Protein AF-A0A935NY98-F1 (afdb_monomer_lite)

pLDDT: mean 71.48, std 19.99, range [38.03, 93.38]

Sequence (160 aa):
MPTATPRPKASRAASAAAAPALSTTTAAPSRGADDEVSADCAGDAACAKQEAPPSEQARRLAAEVALLDRARAHLASGAFTAAADALSEHARTFDDGVLTAEAEVLRIDVLVQTKQRDQARARAAAFLLRYPSSPLAHRVRAISPALTPDAVGVPPLANP

Structure (mmCIF, N/CA/C/O backbone):
data_AF-A0A935NY98-F1
#
_entry.id   AF-A0A935NY98-F1
#
loop_
_atom_site.group_PDB
_atom_site.id
_atom_site.type_symbol
_atom_site.label_atom_id
_atom_site.label_alt_id
_atom_site.label_comp_id
_atom_site.label_asym_id
_atom_site.label_entity_id
_atom_site.label_seq_id
_atom_site.pdbx_PDB_ins_code
_atom_site.Cartn_x
_atom_site.Cartn_y
_atom_site.Cartn_z
_atom_site.occupancy
_atom_site.B_iso_or_equiv
_atom_site.auth_seq_id
_atom_site.auth_comp_id
_atom_site.auth_asym_id
_atom_site.auth_atom_id
_atom_site.pdbx_PDB_model_num
ATOM 1 N N . MET A 1 1 ? -41.921 17.593 38.245 1.00 43.06 1 MET A N 1
ATOM 2 C CA . MET A 1 1 ? -42.946 18.297 37.444 1.00 43.06 1 MET A CA 1
ATOM 3 C C . MET A 1 1 ? -42.225 19.037 36.318 1.00 43.06 1 MET A C 1
ATOM 5 O O . MET A 1 1 ? -41.369 19.832 36.683 1.00 43.06 1 MET A O 1
ATOM 9 N N . PRO A 1 2 ? -42.505 18.865 35.013 1.00 58.31 2 PRO A N 1
ATOM 10 C CA . PRO A 1 2 ? -43.015 17.725 34.248 1.00 58.31 2 PRO A CA 1
ATOM 11 C C . PRO A 1 2 ? -41.941 17.080 33.331 1.00 58.31 2 PRO A C 1
ATOM 13 O O . PRO A 1 2 ? -41.030 17.728 32.827 1.00 58.31 2 PRO A O 1
ATOM 16 N N . THR A 1 3 ? -42.090 15.777 33.112 1.00 49.69 3 THR A N 1
ATOM 17 C CA . THR A 1 3 ? -41.481 14.957 32.057 1.00 49.69 3 THR A CA 1
ATOM 18 C C . THR A 1 3 ? -42.213 15.181 30.730 1.00 49.69 3 THR A C 1
ATOM 20 O O . THR A 1 3 ? -43.440 15.231 30.720 1.00 49.69 3 THR A O 1
ATOM 23 N N . ALA A 1 4 ? -41.500 15.248 29.601 1.00 54.97 4 ALA A N 1
ATOM 24 C CA . ALA A 1 4 ? -42.114 15.111 28.277 1.00 54.97 4 ALA A CA 1
ATOM 25 C C . ALA A 1 4 ? -41.098 14.614 27.234 1.00 54.97 4 ALA A C 1
ATOM 27 O O . ALA A 1 4 ? -40.343 15.380 26.644 1.00 54.97 4 ALA A O 1
ATOM 28 N N . THR A 1 5 ? -41.103 13.302 27.011 1.00 57.78 5 THR A N 1
ATOM 29 C CA . THR A 1 5 ? -40.489 12.633 25.859 1.00 57.78 5 THR A CA 1
ATOM 30 C C . THR A 1 5 ? -41.521 12.555 24.732 1.00 57.78 5 THR A C 1
ATOM 32 O O . THR A 1 5 ? -42.593 11.989 24.960 1.00 57.78 5 THR A O 1
ATOM 35 N N . PRO A 1 6 ? -41.233 13.027 23.507 1.00 68.56 6 PRO A N 1
ATOM 36 C CA . PRO A 1 6 ? -42.037 12.667 22.352 1.00 68.56 6 PRO A CA 1
ATOM 37 C C . PRO A 1 6 ? -41.581 11.320 21.777 1.00 68.56 6 PRO A C 1
ATOM 39 O O . PRO A 1 6 ? -40.428 11.115 21.404 1.00 68.56 6 PRO A O 1
ATOM 42 N N . ARG A 1 7 ? -42.538 10.396 21.705 1.00 51.47 7 ARG A N 1
ATOM 43 C CA . ARG A 1 7 ? -42.457 9.088 21.052 1.00 51.47 7 ARG A CA 1
ATOM 44 C C . ARG A 1 7 ? -43.169 9.174 19.700 1.00 51.47 7 ARG A C 1
ATOM 46 O O . ARG A 1 7 ? -44.385 9.364 19.707 1.00 51.47 7 ARG A O 1
ATOM 53 N N . PRO A 1 8 ? -42.501 8.941 18.563 1.00 62.31 8 PRO A N 1
ATOM 54 C CA . PRO A 1 8 ? -43.191 8.545 17.347 1.00 62.31 8 PRO A CA 1
ATOM 55 C C . PRO A 1 8 ? -43.286 7.017 17.236 1.00 62.31 8 PRO A C 1
ATOM 57 O O . PRO A 1 8 ? -42.368 6.262 17.555 1.00 62.31 8 PRO A O 1
ATOM 60 N N . LYS A 1 9 ? -44.485 6.581 16.845 1.00 46.09 9 LYS A N 1
ATOM 61 C CA . LYS A 1 9 ? -44.952 5.201 16.726 1.00 46.09 9 LYS A CA 1
ATOM 62 C C . LYS A 1 9 ? -44.420 4.527 15.456 1.00 46.09 9 LYS A C 1
ATOM 64 O O . LYS A 1 9 ? -44.497 5.095 14.379 1.00 46.09 9 LYS A O 1
ATOM 69 N N . ALA A 1 10 ? -43.990 3.281 15.647 1.00 44.34 10 ALA A N 1
ATOM 70 C CA . ALA A 1 10 ? -44.1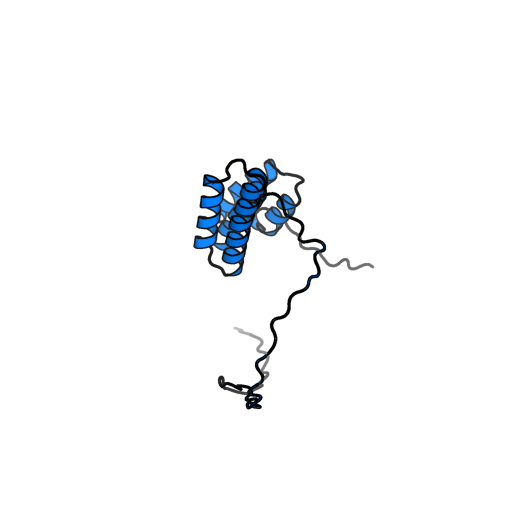68 2.100 14.800 1.00 44.34 10 ALA A CA 1
ATOM 71 C C . ALA A 1 10 ? -44.369 2.292 13.284 1.00 44.34 10 ALA A C 1
ATOM 73 O O . ALA A 1 10 ? -45.461 2.637 12.842 1.00 44.34 10 ALA A O 1
ATOM 74 N N . SER A 1 11 ? -43.397 1.800 12.514 1.00 49.56 11 SER A N 1
ATOM 75 C CA . SER A 1 11 ? -43.687 1.047 11.292 1.00 49.56 11 SER A CA 1
ATOM 76 C C . SER A 1 11 ? -43.274 -0.401 11.511 1.00 49.56 11 SER A C 1
ATOM 78 O O . SER A 1 11 ? -42.100 -0.726 11.665 1.00 49.56 11 SER A O 1
ATOM 80 N N . ARG A 1 12 ? -44.287 -1.262 11.589 1.00 45.34 12 ARG A N 1
ATOM 81 C CA . ARG A 1 12 ? -44.173 -2.716 11.585 1.00 45.34 12 ARG A CA 1
ATOM 82 C C . ARG A 1 12 ? -44.201 -3.158 10.126 1.00 45.34 12 ARG A C 1
ATOM 84 O O . ARG A 1 12 ? -45.224 -2.988 9.476 1.00 45.34 12 ARG A O 1
ATOM 91 N N . ALA A 1 13 ? -43.125 -3.768 9.652 1.00 44.69 13 ALA A N 1
ATOM 92 C CA . ALA A 1 13 ? -43.164 -4.661 8.503 1.00 44.69 13 ALA A CA 1
ATOM 93 C C . ALA A 1 13 ? -42.404 -5.929 8.896 1.00 44.69 13 ALA A C 1
ATOM 95 O O . ALA A 1 13 ? -41.193 -5.921 9.097 1.00 44.69 13 ALA A O 1
ATOM 96 N N . ALA A 1 14 ? -43.170 -6.994 9.112 1.00 38.03 14 ALA A N 1
ATOM 97 C CA . ALA A 1 14 ? -42.669 -8.354 9.160 1.00 38.03 14 ALA A CA 1
ATOM 98 C C . ALA A 1 14 ? -42.189 -8.752 7.756 1.00 38.03 14 ALA A C 1
ATOM 100 O O . ALA A 1 14 ? -42.818 -8.326 6.792 1.00 38.03 14 ALA A O 1
ATOM 101 N N . SER A 1 15 ? -41.157 -9.591 7.641 1.00 42.91 15 SER A N 1
ATOM 102 C CA . SER A 1 15 ? -41.270 -10.901 6.973 1.00 42.91 15 SER A CA 1
ATOM 103 C C . SER A 1 15 ? -39.912 -11.618 6.878 1.00 42.91 15 SER A C 1
ATOM 105 O O . SER A 1 15 ? -38.942 -11.010 6.445 1.00 42.91 15 SER A O 1
ATOM 107 N N . ALA A 1 16 ? -39.928 -12.912 7.237 1.00 44.88 16 ALA A N 1
ATOM 108 C CA . ALA A 1 16 ? -39.062 -14.030 6.809 1.00 44.88 16 ALA A CA 1
ATOM 109 C C . ALA A 1 16 ? -37.536 -13.929 7.067 1.00 44.88 16 ALA A C 1
ATOM 111 O O . ALA A 1 16 ? -36.862 -13.054 6.549 1.00 44.88 16 ALA A O 1
ATOM 112 N N . ALA A 1 17 ? -36.888 -14.734 7.921 1.00 40.44 17 ALA A N 1
ATOM 113 C CA . ALA A 1 17 ? -36.796 -16.202 8.002 1.00 40.44 17 ALA A CA 1
ATOM 114 C C . ALA A 1 17 ? -36.199 -16.882 6.748 1.00 40.44 17 ALA A C 1
ATOM 116 O O . ALA A 1 17 ? -36.751 -16.767 5.662 1.00 40.44 17 ALA A O 1
ATOM 117 N N . ALA A 1 18 ? -35.148 -17.679 6.999 1.00 42.72 18 ALA A N 1
ATOM 118 C CA . ALA A 1 18 ? -34.523 -18.716 6.165 1.00 42.72 18 ALA A CA 1
ATOM 119 C C . ALA A 1 18 ? -33.343 -18.326 5.239 1.00 42.72 18 ALA A C 1
ATOM 121 O O . ALA A 1 18 ? -33.504 -17.877 4.111 1.00 42.72 18 ALA A O 1
ATOM 122 N N . ALA A 1 19 ? -32.133 -18.658 5.698 1.00 46.41 19 ALA A N 1
ATOM 123 C CA . ALA A 1 19 ? -31.146 -19.395 4.895 1.00 46.41 19 ALA A CA 1
ATOM 124 C C . ALA A 1 19 ? -31.250 -20.891 5.289 1.00 46.41 19 ALA A C 1
ATOM 126 O O . ALA A 1 19 ? -31.794 -21.141 6.372 1.00 46.41 19 ALA A O 1
ATOM 127 N N . PRO A 1 20 ? -30.696 -21.890 4.563 1.00 51.22 20 PRO A N 1
ATOM 128 C CA . PRO A 1 20 ? -30.051 -21.920 3.235 1.00 51.22 20 PRO A CA 1
ATOM 129 C C . PRO A 1 20 ? -30.634 -23.023 2.295 1.00 51.22 20 PRO A C 1
ATOM 131 O O . PRO A 1 20 ? -31.348 -23.899 2.766 1.00 51.22 20 PRO A O 1
ATOM 134 N N . ALA A 1 21 ? -30.292 -23.035 0.993 1.00 38.59 21 ALA A N 1
ATOM 135 C CA . ALA A 1 21 ? -30.051 -24.260 0.190 1.00 38.59 21 ALA A CA 1
ATOM 136 C C . ALA A 1 21 ? -29.759 -23.952 -1.298 1.00 38.59 21 ALA A C 1
ATOM 138 O O . ALA A 1 21 ? -30.613 -23.481 -2.040 1.00 38.59 21 ALA A O 1
ATOM 139 N N . LEU A 1 22 ? -28.524 -24.253 -1.705 1.00 45.41 22 LEU A N 1
ATOM 140 C CA . LEU A 1 22 ? -28.142 -25.045 -2.883 1.00 45.41 22 LEU A CA 1
ATOM 141 C C . LEU A 1 22 ? -29.165 -25.139 -4.037 1.00 45.41 22 LEU A C 1
ATOM 143 O O . LEU A 1 22 ? -30.142 -25.877 -3.964 1.00 45.41 22 LEU A O 1
ATOM 147 N N . SER A 1 23 ? -28.850 -24.502 -5.165 1.00 50.84 23 SER A N 1
ATOM 148 C CA . SER A 1 23 ? -29.335 -24.920 -6.486 1.00 50.84 23 SER A CA 1
ATOM 149 C C . SER A 1 23 ? -28.130 -25.167 -7.383 1.00 50.84 23 SER A C 1
ATOM 151 O O . SER A 1 23 ? -27.585 -24.269 -8.019 1.00 50.84 23 SER A O 1
ATOM 153 N N . THR A 1 24 ? -27.678 -26.415 -7.358 1.00 48.00 24 THR A N 1
ATOM 154 C CA . THR A 1 24 ? -26.802 -27.023 -8.350 1.00 48.00 24 THR A CA 1
ATOM 155 C C . THR A 1 24 ? -27.562 -27.108 -9.670 1.00 48.00 24 THR A C 1
ATOM 157 O O . THR A 1 24 ? -28.575 -27.798 -9.775 1.00 48.00 24 THR A O 1
ATOM 160 N N . THR A 1 25 ? -27.081 -26.400 -10.692 1.00 49.38 25 THR A N 1
ATOM 161 C CA . THR A 1 25 ? -27.522 -26.651 -12.063 1.00 49.38 25 THR A CA 1
ATOM 162 C C . THR A 1 25 ? -26.983 -28.014 -12.490 1.00 49.38 25 THR A C 1
ATOM 164 O O . THR A 1 25 ? -25.777 -28.249 -12.559 1.00 49.38 25 THR A O 1
ATOM 167 N N . THR A 1 26 ? -27.912 -28.944 -12.667 1.00 50.34 26 THR A N 1
ATOM 168 C CA . THR A 1 26 ? -27.699 -30.249 -13.274 1.00 50.34 26 THR A CA 1
ATOM 169 C C . THR A 1 26 ? -27.914 -30.087 -14.775 1.00 50.34 26 THR A C 1
ATOM 171 O O . THR A 1 26 ? -29.020 -29.801 -15.228 1.00 50.34 26 THR A O 1
ATOM 174 N N . ALA A 1 27 ? -26.844 -30.226 -15.553 1.00 50.56 27 ALA A N 1
ATOM 175 C CA . ALA A 1 27 ? -26.929 -30.453 -16.987 1.00 50.56 27 ALA A CA 1
ATOM 176 C C . ALA A 1 27 ? -26.227 -31.782 -17.264 1.00 50.56 27 ALA A C 1
ATOM 178 O O . ALA A 1 27 ? -25.020 -31.932 -17.082 1.00 50.56 27 ALA A O 1
ATOM 179 N N . ALA A 1 28 ? -27.057 -32.765 -17.593 1.00 55.56 28 ALA A N 1
ATOM 180 C CA . ALA A 1 28 ? -26.712 -34.153 -17.831 1.00 55.56 28 ALA A CA 1
ATOM 181 C C . ALA A 1 28 ? -25.820 -34.337 -19.085 1.00 55.56 28 ALA A C 1
ATOM 183 O O . ALA A 1 28 ? -25.780 -33.464 -19.956 1.00 55.56 28 ALA A O 1
ATOM 184 N N . PRO A 1 29 ? -25.115 -35.480 -19.190 1.00 51.28 29 PRO A N 1
ATOM 185 C CA . PRO A 1 29 ? -24.032 -35.703 -20.136 1.00 51.28 29 PRO A CA 1
ATOM 186 C C . PRO A 1 29 ? -24.557 -36.201 -21.485 1.00 51.28 29 PRO A C 1
ATOM 188 O O . PRO A 1 29 ? -25.387 -37.108 -21.541 1.00 51.28 29 PRO A O 1
ATOM 191 N N . SER A 1 30 ? -24.014 -35.670 -22.580 1.00 52.12 30 SER A N 1
ATOM 192 C CA . SER A 1 30 ? -24.104 -36.317 -23.890 1.00 52.12 30 SER A CA 1
ATOM 193 C C . SER A 1 30 ? -22.746 -36.893 -24.254 1.00 52.12 30 SER A C 1
ATOM 195 O O . SER A 1 30 ? -21.756 -36.195 -24.447 1.00 52.12 30 SER A O 1
ATOM 197 N N . ARG A 1 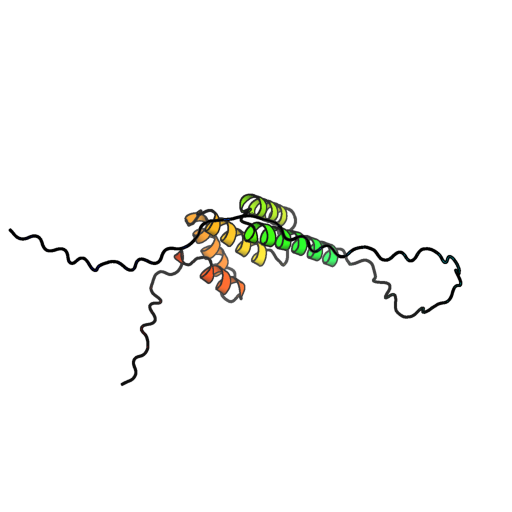31 ? -22.758 -38.219 -24.261 1.00 49.78 31 ARG A N 1
ATOM 198 C CA . ARG A 1 31 ? -21.760 -39.156 -24.749 1.00 49.78 31 ARG A CA 1
ATOM 199 C C . ARG A 1 31 ? -21.413 -38.845 -26.210 1.00 49.78 31 ARG A C 1
ATOM 201 O O . ARG A 1 31 ? -22.296 -38.856 -27.059 1.00 49.78 31 ARG A O 1
ATOM 208 N N . GLY A 1 32 ? -20.131 -38.640 -26.475 1.00 41.62 32 GLY A N 1
ATOM 209 C CA . GLY A 1 32 ? -19.512 -38.729 -27.793 1.00 41.62 32 GLY A CA 1
ATOM 210 C C . GLY A 1 32 ? -18.148 -39.361 -27.586 1.00 41.62 32 GLY A C 1
ATOM 211 O O . GLY A 1 32 ? -17.181 -38.662 -27.308 1.00 41.62 32 GLY A O 1
ATOM 212 N N . ALA A 1 33 ? -18.135 -40.687 -27.555 1.00 45.94 33 ALA A N 1
ATOM 213 C CA . ALA A 1 33 ? -16.918 -41.468 -27.566 1.00 45.94 33 ALA A CA 1
ATOM 214 C C . ALA A 1 33 ? -16.487 -41.656 -29.030 1.00 45.94 33 ALA A C 1
ATOM 216 O O . ALA A 1 33 ? -17.343 -41.740 -29.911 1.00 45.94 33 ALA A O 1
ATOM 217 N N . ASP A 1 34 ? -15.167 -41.726 -29.198 1.00 45.91 34 ASP A N 1
ATOM 218 C CA . ASP A 1 34 ? -14.439 -42.361 -30.298 1.00 45.91 34 ASP A CA 1
ATOM 219 C C . ASP A 1 34 ? -14.399 -41.610 -31.645 1.00 45.91 34 ASP A C 1
ATOM 221 O O . ASP A 1 34 ? -15.335 -41.661 -32.434 1.00 45.91 34 ASP A O 1
ATOM 225 N N . ASP A 1 35 ? -13.262 -40.956 -31.922 1.00 43.34 35 ASP A N 1
ATOM 226 C CA . ASP A 1 35 ? -12.422 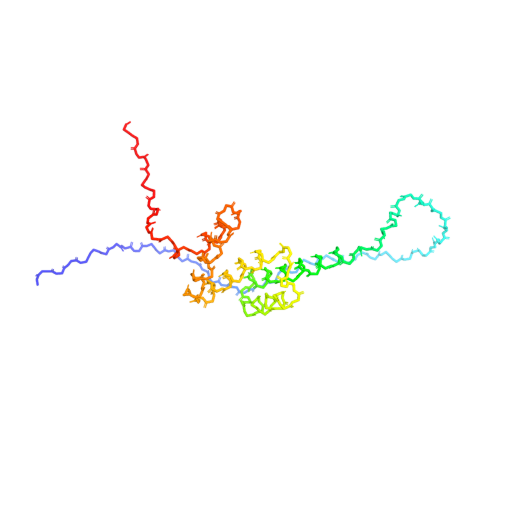-41.345 -33.068 1.00 43.34 35 ASP A CA 1
ATOM 227 C C . ASP A 1 35 ? -10.978 -40.843 -32.859 1.00 43.34 35 ASP A C 1
ATOM 229 O O . ASP A 1 35 ? -10.680 -39.646 -32.896 1.00 43.34 35 ASP A O 1
ATOM 233 N N . GLU A 1 36 ? -10.077 -41.784 -32.579 1.00 49.72 36 GLU A N 1
ATOM 234 C CA . GLU A 1 36 ? -8.663 -41.632 -32.902 1.00 49.72 36 GLU A CA 1
ATOM 235 C C . GLU A 1 36 ? -8.520 -41.635 -34.426 1.00 49.72 36 GLU A C 1
ATOM 237 O O . GLU A 1 36 ? -8.831 -42.642 -35.050 1.00 49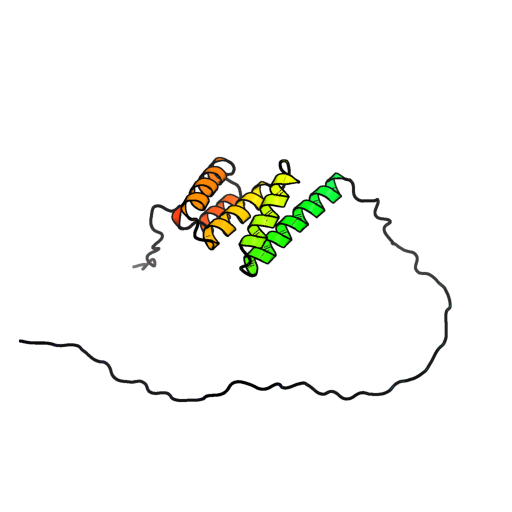.72 36 GLU A O 1
ATOM 242 N N . VAL A 1 37 ? -7.951 -40.577 -35.004 1.00 48.09 37 VAL A N 1
ATOM 243 C CA . VAL A 1 37 ? -6.679 -40.652 -35.740 1.00 48.09 37 VAL A CA 1
ATOM 244 C C . VAL A 1 37 ? -6.325 -39.273 -36.299 1.00 48.09 37 VAL A C 1
ATOM 246 O O . VAL A 1 37 ? -7.154 -38.563 -36.860 1.00 48.09 37 VAL A O 1
ATOM 249 N N . SER A 1 38 ? -5.056 -38.907 -36.150 1.00 43.88 38 SER A N 1
ATOM 250 C CA . SER A 1 38 ? -4.174 -38.463 -37.237 1.00 43.88 38 SER A CA 1
ATOM 251 C C . SER A 1 38 ? -3.215 -37.397 -36.727 1.00 43.88 38 SER A C 1
ATOM 253 O O . SER A 1 38 ? -3.473 -36.195 -36.757 1.00 43.88 38 SER A O 1
ATOM 255 N N . ALA A 1 39 ? -2.057 -37.874 -36.276 1.00 51.41 39 ALA A N 1
ATOM 256 C CA . ALA A 1 39 ? -0.837 -37.108 -36.406 1.00 51.41 39 ALA A CA 1
ATOM 257 C C . ALA A 1 39 ? -0.566 -36.913 -37.904 1.00 51.41 39 ALA A C 1
ATOM 259 O O . ALA A 1 39 ? -0.402 -37.895 -38.623 1.00 51.41 39 ALA A O 1
ATOM 260 N N . ASP A 1 40 ? -0.502 -35.665 -38.357 1.00 43.69 40 ASP A N 1
ATOM 261 C CA . ASP A 1 40 ? 0.439 -35.293 -39.407 1.00 43.69 40 ASP A CA 1
ATOM 262 C C . ASP A 1 40 ? 0.916 -33.851 -39.218 1.00 43.69 40 ASP A C 1
ATOM 264 O O . ASP A 1 40 ? 0.171 -32.945 -38.837 1.00 43.69 40 ASP A O 1
ATOM 268 N N . CYS A 1 41 ? 2.219 -33.697 -39.406 1.00 46.47 41 CYS A N 1
ATOM 269 C CA . CYS A 1 41 ? 2.990 -32.484 -39.234 1.00 46.47 41 CYS A CA 1
ATOM 270 C C . CYS A 1 41 ? 2.773 -31.496 -40.382 1.00 46.47 41 CYS A C 1
ATOM 272 O O . CYS A 1 41 ? 2.961 -31.855 -41.534 1.00 46.47 41 CYS A O 1
ATOM 274 N N . ALA A 1 42 ? 2.563 -30.225 -40.038 1.00 46.72 42 ALA A N 1
ATOM 275 C CA . ALA A 1 42 ? 3.151 -29.019 -40.649 1.00 46.72 42 ALA A CA 1
ATOM 276 C C . ALA A 1 42 ? 2.254 -27.848 -40.220 1.00 46.72 42 ALA A C 1
ATOM 278 O O . ALA A 1 42 ? 1.068 -27.826 -40.507 1.00 46.72 42 ALA A O 1
ATOM 279 N N . GLY A 1 43 ? 2.709 -26.889 -39.426 1.00 43.16 43 GLY A N 1
ATOM 280 C CA . GLY A 1 43 ? 3.871 -26.073 -39.717 1.00 43.16 43 GLY A CA 1
ATOM 281 C C . GLY A 1 43 ? 3.362 -24.670 -40.024 1.00 43.16 43 GLY A C 1
ATOM 282 O O . GLY A 1 43 ? 3.268 -24.300 -41.183 1.00 43.16 43 GLY A O 1
ATOM 283 N N . ASP A 1 44 ? 3.051 -23.903 -38.979 1.00 42.47 44 ASP A N 1
ATOM 284 C CA . ASP A 1 44 ? 3.084 -22.444 -39.064 1.00 42.47 44 ASP A CA 1
ATOM 285 C C . ASP A 1 44 ? 4.160 -21.955 -38.096 1.00 42.47 44 ASP A C 1
ATOM 287 O O . ASP A 1 44 ? 3.968 -21.744 -36.898 1.00 42.47 44 ASP A O 1
ATOM 291 N N . ALA A 1 45 ? 5.372 -21.925 -38.635 1.00 50.28 45 ALA A N 1
ATOM 292 C CA . ALA A 1 45 ? 6.470 -21.184 -38.071 1.00 50.28 45 ALA A CA 1
ATOM 293 C C . ALA A 1 45 ? 6.302 -19.724 -38.496 1.00 50.28 45 ALA A C 1
ATOM 295 O O . ALA A 1 45 ? 6.750 -19.352 -39.576 1.00 50.28 45 ALA A O 1
ATOM 296 N N . ALA A 1 46 ? 5.728 -18.884 -37.638 1.00 46.50 46 ALA A N 1
ATOM 297 C CA . ALA A 1 46 ? 5.991 -17.451 -37.690 1.00 46.50 46 ALA A CA 1
ATOM 298 C C . ALA A 1 46 ? 5.690 -16.769 -36.349 1.00 46.50 46 ALA A C 1
ATOM 300 O O . ALA A 1 46 ? 4.550 -16.525 -35.975 1.00 46.50 46 ALA A O 1
ATOM 301 N N . CYS A 1 47 ? 6.774 -16.373 -35.679 1.00 40.47 47 CYS A N 1
ATOM 302 C CA . CYS A 1 47 ? 6.823 -15.500 -34.505 1.00 40.47 47 CYS A CA 1
ATOM 303 C C . CYS A 1 47 ? 6.598 -16.153 -33.129 1.00 40.47 47 CYS A C 1
ATOM 305 O O . CYS A 1 47 ? 6.009 -15.558 -32.229 1.00 40.47 47 CYS A O 1
ATOM 307 N N . ALA A 1 48 ? 7.220 -17.311 -32.887 1.00 50.31 48 ALA A N 1
ATOM 308 C CA . ALA A 1 48 ? 7.793 -17.539 -31.561 1.00 50.31 48 ALA A CA 1
ATOM 309 C C . ALA A 1 48 ? 8.959 -16.555 -31.404 1.00 50.31 48 ALA A C 1
ATOM 311 O O . ALA A 1 48 ? 10.092 -16.814 -31.810 1.00 50.31 48 ALA A O 1
ATOM 312 N N . LYS A 1 49 ? 8.647 -15.361 -30.903 1.00 54.28 49 LYS A N 1
ATOM 313 C CA . LYS A 1 49 ? 9.635 -14.376 -30.487 1.00 54.28 49 LYS A CA 1
ATOM 314 C C . LYS A 1 49 ? 10.472 -15.053 -29.411 1.00 54.28 49 LYS A C 1
ATOM 316 O O . LYS A 1 49 ? 10.010 -15.242 -28.292 1.00 54.28 49 LYS A O 1
ATOM 321 N N . GLN A 1 50 ? 11.657 -15.511 -29.799 1.00 49.41 50 GLN A N 1
ATOM 322 C CA . GLN A 1 50 ? 12.642 -16.076 -28.896 1.00 49.41 50 GLN A CA 1
ATOM 323 C C . GLN A 1 50 ? 13.065 -14.946 -27.963 1.00 49.41 50 GLN A C 1
ATOM 325 O O . GLN A 1 50 ? 13.941 -14.140 -28.275 1.00 49.41 50 GLN A O 1
ATOM 330 N N . GLU A 1 51 ? 12.318 -14.810 -26.874 1.00 59.41 51 GLU A N 1
ATOM 331 C CA . GLU A 1 51 ? 12.525 -13.792 -25.869 1.00 59.41 51 GLU A CA 1
ATOM 332 C C . GLU A 1 51 ? 13.863 -14.117 -25.214 1.00 59.41 51 GLU A C 1
ATOM 334 O O . GLU A 1 51 ? 14.038 -15.164 -24.585 1.00 59.41 51 GLU A O 1
ATOM 339 N N . ALA A 1 52 ? 14.860 -13.270 -25.474 1.00 63.50 52 ALA A N 1
ATOM 340 C CA . ALA A 1 52 ? 16.145 -13.369 -24.809 1.00 63.50 52 ALA A CA 1
ATOM 341 C C . ALA A 1 52 ? 15.901 -13.462 -23.292 1.00 63.50 52 ALA A C 1
ATOM 343 O O . ALA A 1 52 ? 14.983 -12.800 -22.793 1.00 63.50 52 ALA A O 1
ATOM 344 N N . PRO A 1 53 ? 16.681 -14.274 -22.552 1.00 71.25 53 PRO A N 1
ATOM 345 C CA . PRO A 1 53 ? 16.480 -14.413 -21.120 1.00 71.25 53 PRO A CA 1
ATOM 346 C C . PRO A 1 53 ? 16.461 -13.017 -20.486 1.00 71.25 53 PRO A C 1
ATOM 348 O O . PRO A 1 53 ? 17.351 -12.212 -20.783 1.00 71.25 53 PRO A O 1
ATOM 351 N N . PRO A 1 54 ? 15.454 -12.706 -19.648 1.00 74.25 54 PRO A N 1
ATOM 352 C CA . PRO A 1 54 ? 15.326 -11.378 -19.075 1.00 74.25 54 PRO A CA 1
ATOM 353 C C . PRO A 1 54 ? 16.607 -11.045 -18.324 1.00 74.25 54 PRO A C 1
ATOM 355 O O . PRO A 1 54 ? 17.121 -11.883 -17.577 1.00 74.25 54 PRO A O 1
ATOM 358 N N . SER A 1 55 ? 17.116 -9.831 -18.538 1.00 85.19 55 SER A N 1
ATOM 359 C CA . SER A 1 55 ? 18.290 -9.326 -17.833 1.00 85.19 55 SER A CA 1
ATOM 360 C C . SER A 1 55 ? 18.088 -9.445 -16.322 1.00 85.19 55 SER A C 1
ATOM 362 O O . SER A 1 55 ? 16.962 -9.366 -15.828 1.00 85.19 55 SER A O 1
ATOM 364 N N . GLU A 1 56 ? 19.176 -9.575 -15.566 1.00 85.69 56 GLU A N 1
ATOM 365 C CA . GLU A 1 56 ? 19.114 -9.676 -14.102 1.00 85.69 56 GLU A CA 1
ATOM 366 C C . GLU A 1 56 ? 18.334 -8.509 -13.467 1.00 85.69 56 GLU A C 1
ATOM 368 O O . GLU A 1 56 ? 17.550 -8.726 -12.545 1.00 85.69 56 GLU A O 1
ATOM 373 N N . GLN A 1 57 ? 18.428 -7.287 -14.017 1.00 85.31 57 GLN A N 1
ATOM 374 C CA . GLN A 1 57 ? 17.589 -6.168 -13.564 1.00 85.31 57 GLN A CA 1
ATOM 375 C C . GLN A 1 57 ? 16.089 -6.401 -13.798 1.00 85.31 57 GLN A C 1
ATOM 377 O O . GLN A 1 57 ? 15.284 -6.080 -12.927 1.00 85.31 57 GLN A O 1
ATOM 382 N N . ALA A 1 58 ? 15.701 -6.975 -14.939 1.00 86.88 58 ALA A N 1
ATOM 383 C CA . ALA A 1 58 ? 14.300 -7.266 -15.239 1.00 86.88 58 ALA A CA 1
ATOM 384 C C . ALA A 1 58 ? 13.745 -8.355 -14.308 1.00 86.88 58 ALA A C 1
ATOM 386 O O . ALA A 1 58 ? 12.628 -8.227 -13.808 1.00 86.88 58 ALA A O 1
ATOM 387 N N . ARG A 1 59 ? 14.549 -9.382 -14.000 1.00 89.25 59 ARG A N 1
ATOM 388 C CA . ARG A 1 59 ? 14.198 -10.416 -13.011 1.00 89.25 59 ARG A CA 1
ATOM 389 C C . ARG A 1 59 ? 14.039 -9.822 -11.613 1.00 89.25 59 ARG A C 1
ATOM 391 O O . ARG A 1 59 ? 13.067 -10.132 -10.929 1.00 89.25 59 ARG A O 1
ATOM 398 N N . ARG A 1 60 ? 14.954 -8.932 -11.213 1.00 89.38 60 ARG A N 1
ATOM 399 C CA . ARG A 1 60 ? 14.909 -8.237 -9.920 1.00 89.38 60 ARG A CA 1
ATOM 400 C C . ARG A 1 60 ? 13.655 -7.371 -9.792 1.00 89.38 60 ARG A C 1
ATOM 402 O O . ARG A 1 60 ? 12.963 -7.469 -8.785 1.00 89.38 60 ARG A O 1
ATOM 409 N N . LEU A 1 61 ? 13.322 -6.596 -10.825 1.00 90.12 61 LEU A N 1
ATOM 410 C CA . LEU A 1 61 ? 12.108 -5.776 -10.852 1.00 90.12 61 LEU A CA 1
ATOM 411 C C . LEU A 1 61 ? 10.836 -6.634 -10.804 1.00 90.12 61 LEU A C 1
ATOM 413 O O . LEU A 1 61 ? 9.917 -6.320 -10.055 1.00 90.12 61 LEU A O 1
ATOM 417 N N . ALA A 1 62 ? 10.787 -7.733 -11.562 1.00 90.44 62 ALA A N 1
ATOM 418 C CA . ALA A 1 62 ? 9.650 -8.652 -11.539 1.00 90.44 62 ALA A CA 1
ATOM 419 C C . ALA A 1 62 ? 9.445 -9.276 -10.147 1.00 90.44 62 ALA A C 1
ATOM 421 O O . ALA A 1 62 ? 8.315 -9.355 -9.667 1.00 90.44 62 ALA A O 1
ATOM 422 N N . ALA A 1 63 ? 10.533 -9.664 -9.474 1.00 90.62 63 ALA A N 1
ATOM 423 C CA . ALA A 1 63 ? 10.485 -10.167 -8.103 1.00 90.62 63 ALA A CA 1
ATOM 424 C C . ALA A 1 63 ? 10.025 -9.090 -7.102 1.00 90.62 63 ALA A C 1
ATOM 426 O O . ALA A 1 63 ? 9.220 -9.379 -6.215 1.00 90.62 63 ALA A O 1
ATOM 427 N N . GLU A 1 64 ? 10.479 -7.844 -7.271 1.00 93.19 64 GLU A N 1
ATOM 428 C CA . GLU A 1 64 ? 10.051 -6.707 -6.450 1.00 93.19 64 GLU A CA 1
ATOM 429 C C . GLU A 1 64 ? 8.540 -6.454 -6.596 1.00 93.19 64 GLU A C 1
ATOM 431 O O . GLU A 1 64 ? 7.820 -6.369 -5.600 1.00 93.19 64 GLU A O 1
ATOM 436 N N . VAL A 1 65 ? 8.035 -6.421 -7.836 1.00 92.88 65 VAL A N 1
ATOM 437 C CA . VAL A 1 65 ? 6.601 -6.278 -8.131 1.00 92.88 65 VAL A CA 1
ATOM 438 C C . VAL A 1 65 ? 5.794 -7.418 -7.513 1.00 92.88 65 VAL A C 1
ATOM 440 O O . VAL A 1 65 ? 4.770 -7.153 -6.887 1.00 92.88 65 VAL A O 1
ATOM 443 N N . ALA A 1 66 ? 6.251 -8.667 -7.637 1.00 92.38 66 ALA A N 1
ATOM 444 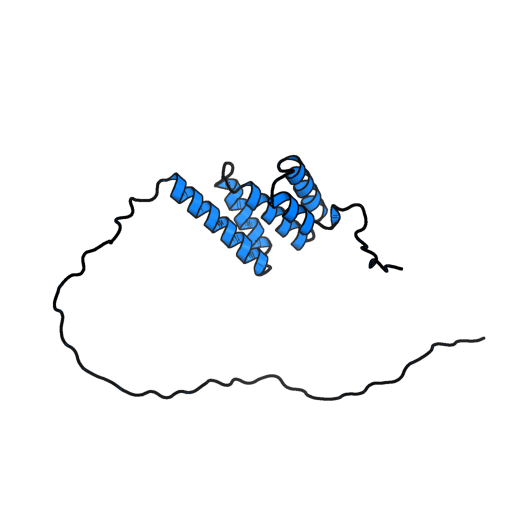C CA . ALA A 1 66 ? 5.548 -9.828 -7.093 1.00 92.38 66 ALA A CA 1
ATOM 445 C C . ALA A 1 66 ? 5.402 -9.767 -5.561 1.00 92.38 66 ALA A C 1
ATOM 447 O O . ALA A 1 66 ? 4.345 -10.107 -5.024 1.00 92.38 66 ALA A O 1
ATOM 448 N N . LEU A 1 67 ? 6.430 -9.296 -4.844 1.00 91.38 67 LEU A N 1
ATOM 449 C CA . LEU A 1 67 ? 6.346 -9.095 -3.393 1.00 91.38 67 LEU A CA 1
ATOM 450 C C . LEU A 1 67 ? 5.346 -7.999 -3.017 1.00 91.38 67 LEU A C 1
ATOM 452 O O . LEU A 1 67 ? 4.547 -8.186 -2.096 1.00 91.38 67 LEU A O 1
ATOM 456 N N . LEU A 1 68 ? 5.361 -6.870 -3.729 1.00 92.19 68 LEU A N 1
ATOM 457 C CA . LEU A 1 68 ? 4.437 -5.769 -3.456 1.00 92.19 68 LEU A CA 1
ATOM 458 C C . LEU A 1 68 ? 2.993 -6.113 -3.821 1.00 92.19 68 LEU A C 1
ATOM 460 O O . LEU A 1 68 ? 2.074 -5.723 -3.101 1.00 92.19 68 LEU A O 1
ATOM 464 N N . ASP A 1 69 ? 2.780 -6.870 -4.894 1.00 92.75 69 ASP A N 1
ATOM 465 C CA . ASP A 1 69 ? 1.462 -7.375 -5.267 1.00 92.75 69 ASP A CA 1
ATOM 466 C C . ASP A 1 69 ? 0.905 -8.316 -4.192 1.00 92.75 69 ASP A C 1
ATOM 468 O O . ASP A 1 69 ? -0.211 -8.127 -3.706 1.00 92.75 69 ASP A O 1
ATOM 472 N N . ARG A 1 70 ? 1.735 -9.239 -3.693 1.00 91.62 70 ARG A N 1
ATOM 473 C CA . ARG A 1 70 ? 1.367 -10.113 -2.575 1.00 91.62 70 ARG A CA 1
ATOM 474 C C . ARG A 1 70 ? 1.019 -9.319 -1.315 1.00 91.62 70 ARG A C 1
ATOM 476 O O . ARG A 1 70 ? 0.030 -9.628 -0.653 1.00 91.62 70 ARG A O 1
ATOM 483 N N . ALA A 1 71 ? 1.789 -8.278 -0.991 1.00 92.06 71 ALA A N 1
ATOM 484 C CA . ALA A 1 71 ? 1.482 -7.394 0.132 1.00 92.06 71 ALA A CA 1
ATOM 485 C C . ALA A 1 71 ? 0.130 -6.677 -0.051 1.00 92.06 71 ALA A C 1
ATOM 487 O O . ALA A 1 71 ? -0.653 -6.590 0.897 1.00 92.06 71 ALA A O 1
ATOM 488 N N . ARG A 1 72 ? -0.186 -6.217 -1.270 1.00 90.94 72 ARG A N 1
ATOM 489 C CA . ARG A 1 72 ? -1.486 -5.606 -1.606 1.00 90.94 72 ARG A CA 1
ATOM 490 C C . ARG A 1 72 ? -2.639 -6.602 -1.492 1.00 90.94 72 ARG A C 1
ATOM 492 O O . ARG A 1 72 ? -3.677 -6.254 -0.935 1.00 90.94 72 ARG A O 1
ATOM 499 N N . ALA A 1 73 ? -2.458 -7.833 -1.963 1.00 93.38 73 ALA A N 1
ATOM 500 C CA . ALA A 1 73 ? -3.459 -8.889 -1.833 1.00 93.38 73 ALA A CA 1
ATOM 501 C C . ALA A 1 73 ? -3.754 -9.212 -0.357 1.00 93.38 73 ALA A C 1
ATOM 503 O O . ALA A 1 73 ? -4.918 -9.337 0.033 1.00 93.38 73 ALA A O 1
ATOM 504 N N . HIS A 1 74 ? -2.717 -9.269 0.486 1.00 92.06 74 HIS A N 1
ATOM 505 C CA . HIS A 1 74 ? -2.861 -9.452 1.936 1.00 92.06 74 HIS A CA 1
ATOM 506 C C . HIS A 1 74 ? -3.576 -8.279 2.611 1.00 92.06 74 HIS A C 1
ATOM 508 O O . HIS A 1 74 ? -4.432 -8.493 3.466 1.00 92.06 74 HIS A O 1
ATOM 514 N N . LEU A 1 75 ? -3.287 -7.040 2.202 1.00 88.56 75 LEU A N 1
ATOM 515 C CA . LEU A 1 75 ? -4.018 -5.858 2.668 1.00 88.56 75 LEU A CA 1
ATOM 516 C C . LEU A 1 75 ? -5.509 -5.922 2.312 1.00 88.56 75 LEU A C 1
ATOM 518 O O . LEU A 1 75 ? -6.354 -5.687 3.175 1.00 88.56 75 LEU A O 1
ATOM 522 N N . ALA A 1 76 ? -5.835 -6.285 1.069 1.00 89.38 76 ALA A N 1
ATOM 523 C CA . ALA A 1 76 ? -7.215 -6.378 0.593 1.00 89.38 76 ALA A CA 1
ATOM 524 C C . ALA A 1 76 ? -8.022 -7.476 1.309 1.00 89.38 76 ALA A C 1
ATOM 526 O O . ALA A 1 76 ? -9.226 -7.337 1.504 1.00 89.38 76 ALA A O 1
ATOM 527 N N . SER A 1 77 ? -7.354 -8.550 1.729 1.00 90.94 77 SER A N 1
ATOM 528 C CA . SER A 1 77 ? -7.954 -9.667 2.469 1.00 90.94 77 SER A CA 1
ATOM 529 C C . SER A 1 77 ? -7.932 -9.485 3.995 1.00 90.94 77 SER A C 1
ATOM 531 O O . SER A 1 77 ? -8.423 -10.348 4.720 1.00 90.94 77 SER A O 1
ATOM 533 N N . GLY A 1 78 ? -7.395 -8.368 4.505 1.00 90.06 78 GLY A N 1
ATOM 534 C CA . GLY A 1 78 ? -7.300 -8.087 5.943 1.00 90.06 78 GLY A CA 1
ATOM 535 C C . GLY A 1 78 ? -6.203 -8.870 6.677 1.00 90.06 78 GLY A C 1
ATOM 536 O O . GLY A 1 78 ? -6.131 -8.839 7.905 1.00 90.06 78 GLY A O 1
ATOM 537 N N . ALA A 1 79 ? -5.318 -9.554 5.948 1.00 92.88 79 ALA A N 1
ATOM 538 C CA . ALA A 1 79 ? -4.178 -10.292 6.482 1.00 92.88 79 ALA A CA 1
ATOM 539 C C . ALA A 1 79 ? -2.992 -9.350 6.779 1.00 92.88 79 ALA A C 1
ATOM 541 O O . ALA A 1 79 ? -1.901 -9.480 6.221 1.00 92.88 79 ALA A O 1
ATOM 542 N N . PHE A 1 80 ? -3.192 -8.379 7.675 1.00 90.88 80 PHE A N 1
ATOM 543 C CA . PHE A 1 80 ? -2.235 -7.290 7.925 1.00 90.88 80 PHE A CA 1
ATOM 544 C C . PHE A 1 80 ? -0.850 -7.765 8.386 1.00 90.88 80 PHE A C 1
ATOM 546 O O . PHE A 1 80 ? 0.160 -7.183 7.997 1.00 90.88 80 PHE A O 1
ATOM 553 N N . THR A 1 81 ? -0.780 -8.845 9.170 1.00 91.06 81 THR A N 1
ATOM 554 C CA . THR A 1 81 ? 0.496 -9.441 9.597 1.00 91.06 81 THR A CA 1
ATOM 555 C C . THR A 1 81 ? 1.267 -10.027 8.414 1.00 91.06 81 THR A C 1
ATOM 557 O O . THR A 1 81 ? 2.468 -9.807 8.303 1.00 91.06 81 THR A O 1
ATOM 560 N N . ALA A 1 82 ? 0.579 -10.711 7.493 1.00 90.94 82 ALA A N 1
ATOM 561 C CA . ALA A 1 82 ? 1.198 -11.267 6.290 1.00 90.94 82 ALA A CA 1
ATOM 562 C C . ALA A 1 82 ? 1.637 -10.164 5.312 1.00 90.94 82 ALA A C 1
ATOM 564 O O . ALA A 1 82 ? 2.676 -10.284 4.666 1.00 90.94 82 ALA A O 1
ATOM 565 N N . ALA A 1 83 ? 0.885 -9.060 5.240 1.00 91.88 83 ALA A N 1
ATOM 566 C CA . ALA A 1 83 ? 1.298 -7.874 4.494 1.00 91.88 83 ALA A CA 1
ATOM 567 C C . ALA A 1 83 ? 2.566 -7.238 5.093 1.00 91.88 83 ALA A C 1
ATOM 569 O O . ALA A 1 83 ? 3.500 -6.924 4.359 1.00 91.88 83 ALA A O 1
ATOM 570 N N . ALA A 1 84 ? 2.629 -7.082 6.421 1.00 90.25 84 ALA A N 1
ATOM 571 C CA . ALA A 1 84 ? 3.800 -6.534 7.109 1.00 90.25 84 ALA A CA 1
ATOM 572 C C . ALA A 1 84 ? 5.059 -7.391 6.901 1.00 90.25 84 ALA A C 1
ATOM 574 O O . ALA A 1 84 ? 6.150 -6.846 6.715 1.00 90.25 84 ALA A O 1
ATOM 575 N N . ASP A 1 85 ? 4.903 -8.715 6.917 1.00 92.88 85 ASP A N 1
ATOM 576 C CA . ASP A 1 85 ? 5.985 -9.669 6.678 1.00 92.88 85 ASP A CA 1
ATOM 577 C C . ASP A 1 85 ? 6.522 -9.555 5.243 1.00 92.88 85 ASP A C 1
ATOM 579 O O . ASP A 1 85 ? 7.710 -9.299 5.049 1.00 92.88 85 ASP A O 1
ATOM 583 N N . ALA A 1 86 ? 5.633 -9.568 4.241 1.00 91.44 86 ALA A N 1
ATOM 584 C CA . ALA A 1 86 ? 6.005 -9.391 2.835 1.00 91.44 86 ALA A CA 1
ATOM 585 C C . ALA A 1 86 ? 6.732 -8.056 2.569 1.00 91.44 86 ALA A C 1
ATOM 587 O O . ALA A 1 86 ? 7.701 -8.009 1.812 1.00 91.44 86 ALA A O 1
ATOM 588 N N . LEU A 1 87 ? 6.309 -6.968 3.223 1.00 91.06 87 LEU A N 1
ATOM 589 C CA . LEU A 1 87 ? 6.978 -5.665 3.121 1.00 91.06 87 LEU A CA 1
ATOM 590 C C . LEU A 1 87 ? 8.332 -5.636 3.840 1.00 91.06 87 LEU A C 1
ATOM 592 O O . LEU A 1 87 ? 9.225 -4.875 3.466 1.00 91.06 87 LEU A O 1
ATOM 596 N N . SER A 1 88 ? 8.491 -6.421 4.904 1.00 91.12 88 SER A N 1
ATOM 597 C CA . SER A 1 88 ? 9.764 -6.550 5.619 1.00 91.12 88 SER A CA 1
ATOM 598 C C . SER A 1 88 ? 10.768 -7.371 4.812 1.00 91.12 88 SER A C 1
ATOM 600 O O . SER A 1 88 ? 11.939 -7.005 4.761 1.00 91.12 88 SER A O 1
ATOM 602 N N . GLU A 1 89 ? 10.304 -8.414 4.125 1.00 91.25 89 GLU A N 1
ATOM 603 C CA . GLU A 1 89 ? 11.104 -9.175 3.161 1.00 91.25 89 GLU A CA 1
ATOM 604 C C . GLU A 1 89 ? 11.547 -8.301 1.981 1.00 91.25 89 GLU A C 1
ATOM 606 O O . GLU A 1 89 ? 12.722 -8.299 1.605 1.00 91.25 89 GLU A O 1
ATOM 611 N N . HIS A 1 90 ? 10.629 -7.489 1.439 1.00 91.31 90 HIS A N 1
ATOM 612 C CA . HIS A 1 90 ? 10.958 -6.514 0.396 1.00 91.31 90 HIS A CA 1
ATOM 613 C C . HIS A 1 90 ? 12.077 -5.572 0.849 1.00 91.31 90 HIS A C 1
ATOM 615 O O . HIS A 1 90 ? 13.074 -5.454 0.146 1.00 91.31 90 HIS A O 1
ATOM 621 N N . ALA A 1 91 ? 11.974 -4.987 2.046 1.00 88.75 91 ALA A N 1
ATOM 622 C CA . ALA A 1 91 ? 12.991 -4.068 2.559 1.00 88.75 91 ALA A CA 1
ATOM 623 C C . ALA A 1 91 ? 14.369 -4.733 2.737 1.00 88.75 91 ALA A C 1
ATOM 625 O O . ALA A 1 91 ? 15.391 -4.097 2.520 1.00 88.75 91 ALA A O 1
ATOM 626 N N . ARG A 1 92 ? 14.414 -6.023 3.098 1.00 89.56 92 ARG A N 1
ATOM 627 C CA . ARG A 1 92 ? 15.678 -6.771 3.231 1.00 89.56 92 ARG A CA 1
ATOM 628 C C . ARG A 1 92 ? 16.303 -7.118 1.883 1.00 89.56 92 ARG A C 1
ATOM 630 O O . ARG A 1 92 ? 17.523 -7.128 1.758 1.00 89.56 92 ARG A O 1
ATOM 637 N N . THR A 1 93 ? 15.474 -7.425 0.891 1.00 87.06 93 THR A N 1
ATOM 638 C CA . THR A 1 93 ? 15.921 -7.939 -0.414 1.00 87.06 93 THR A CA 1
ATOM 639 C C . THR A 1 93 ? 16.144 -6.815 -1.443 1.00 87.06 93 THR A C 1
ATOM 641 O O . THR A 1 93 ? 16.974 -6.925 -2.355 1.00 87.06 93 THR A O 1
ATOM 644 N N . PHE A 1 94 ? 15.423 -5.703 -1.293 1.00 87.00 94 PHE A N 1
ATOM 645 C CA . PHE A 1 94 ? 15.338 -4.596 -2.248 1.00 87.00 94 PHE A CA 1
ATOM 646 C C . PHE A 1 94 ? 15.437 -3.224 -1.553 1.00 87.00 94 PHE A C 1
ATOM 648 O O . PHE A 1 94 ? 14.621 -2.341 -1.813 1.00 87.00 94 PHE A O 1
ATOM 655 N N . ASP A 1 95 ? 16.446 -3.025 -0.697 1.00 80.38 95 ASP A N 1
ATOM 656 C CA . ASP A 1 95 ? 16.676 -1.737 -0.006 1.00 80.38 95 ASP A CA 1
ATOM 657 C C . ASP A 1 95 ? 16.912 -0.571 -0.994 1.00 80.38 95 ASP A C 1
ATOM 659 O O . ASP A 1 95 ? 16.375 0.519 -0.817 1.00 80.38 95 ASP A O 1
ATOM 663 N N . ASP A 1 96 ? 17.592 -0.842 -2.117 1.00 80.12 96 ASP A N 1
ATOM 664 C CA . ASP A 1 96 ? 17.789 0.089 -3.245 1.00 80.12 96 ASP A CA 1
ATOM 665 C C . ASP A 1 96 ? 16.789 -0.131 -4.401 1.00 80.12 96 ASP A C 1
ATOM 667 O O . ASP A 1 96 ? 17.055 0.204 -5.559 1.00 80.12 96 ASP A O 1
ATOM 671 N N . GLY A 1 97 ? 15.650 -0.765 -4.117 1.00 79.31 97 GLY A N 1
ATOM 672 C CA . GLY A 1 97 ? 14.609 -1.037 -5.104 1.00 79.31 97 GLY A CA 1
ATOM 673 C C . GLY A 1 97 ? 13.957 0.239 -5.643 1.00 79.31 97 GLY A C 1
ATOM 674 O O . GLY A 1 97 ? 13.775 1.235 -4.932 1.00 79.31 97 GLY A O 1
ATOM 675 N N . VAL A 1 98 ? 13.544 0.213 -6.912 1.00 84.38 98 VAL A N 1
ATOM 676 C CA . VAL A 1 98 ? 12.830 1.349 -7.528 1.00 84.38 98 VAL A CA 1
ATOM 677 C C . VAL A 1 98 ? 11.411 1.506 -6.973 1.00 84.38 98 VAL A C 1
ATOM 679 O O . VAL A 1 98 ? 10.827 2.582 -7.092 1.00 84.38 98 VAL A O 1
ATOM 682 N N . LEU A 1 99 ? 10.861 0.469 -6.328 1.00 87.75 99 LEU A N 1
ATOM 683 C CA . LEU A 1 99 ? 9.520 0.473 -5.738 1.00 87.75 99 LEU A CA 1
ATOM 684 C C . LEU A 1 99 ? 9.541 0.622 -4.208 1.00 87.75 99 LEU A C 1
ATOM 686 O O . LEU A 1 99 ? 8.525 0.412 -3.546 1.00 87.75 99 LEU A O 1
ATOM 690 N N . THR A 1 100 ? 10.658 1.063 -3.632 1.00 88.38 100 THR A N 1
ATOM 691 C CA . THR A 1 100 ? 10.780 1.388 -2.198 1.00 88.38 100 THR A CA 1
ATOM 692 C C . THR A 1 100 ? 9.757 2.425 -1.734 1.00 88.38 100 THR A C 1
ATOM 694 O O . THR A 1 100 ? 9.175 2.286 -0.657 1.00 88.38 100 THR A O 1
ATOM 697 N N . ALA A 1 101 ? 9.462 3.430 -2.565 1.00 87.75 101 ALA A N 1
ATOM 698 C CA . ALA A 1 101 ? 8.431 4.419 -2.261 1.00 87.75 101 ALA A CA 1
ATOM 699 C C . ALA A 1 101 ? 7.027 3.789 -2.188 1.00 87.75 101 ALA A C 1
ATOM 701 O O . ALA A 1 101 ? 6.269 4.095 -1.271 1.00 87.75 101 ALA A O 1
ATOM 702 N N . GLU A 1 102 ? 6.688 2.878 -3.107 1.00 90.44 102 GLU A N 1
ATOM 703 C CA . GLU A 1 102 ? 5.418 2.135 -3.081 1.00 90.44 102 GLU A CA 1
ATOM 704 C C . GLU A 1 102 ? 5.323 1.233 -1.844 1.00 90.44 102 GLU A C 1
ATOM 706 O O . GLU A 1 102 ? 4.291 1.210 -1.168 1.00 90.44 102 GLU A O 1
ATOM 711 N N . ALA A 1 103 ? 6.408 0.524 -1.520 1.00 91.06 103 ALA A N 1
ATOM 712 C CA . ALA A 1 103 ? 6.493 -0.334 -0.342 1.00 91.06 103 ALA A CA 1
ATOM 713 C C . ALA A 1 103 ? 6.241 0.450 0.954 1.00 91.06 103 ALA A C 1
ATOM 715 O O . ALA A 1 103 ? 5.516 -0.014 1.837 1.00 91.06 103 ALA A O 1
ATOM 716 N N . GLU A 1 104 ? 6.788 1.663 1.056 1.00 90.62 104 GLU A N 1
ATOM 717 C CA . GLU A 1 104 ? 6.601 2.511 2.232 1.00 90.62 104 GLU A CA 1
ATOM 718 C C . GLU A 1 104 ? 5.148 2.987 2.373 1.00 90.62 104 GLU A C 1
ATOM 720 O O . GLU A 1 104 ? 4.610 2.983 3.481 1.00 90.62 104 GLU A O 1
ATOM 725 N N . VAL A 1 105 ? 4.460 3.305 1.268 1.00 91.25 105 VAL A N 1
ATOM 726 C CA . VAL A 1 105 ? 3.023 3.634 1.307 1.00 91.25 105 VAL A CA 1
ATOM 727 C C . VAL A 1 105 ? 2.191 2.449 1.791 1.00 91.25 105 VAL A C 1
ATOM 729 O O . VAL A 1 105 ? 1.322 2.627 2.644 1.00 91.25 105 VAL A O 1
ATOM 732 N N . LEU A 1 106 ? 2.468 1.238 1.301 1.00 91.62 106 LEU A N 1
ATOM 733 C CA . LEU A 1 106 ? 1.777 0.029 1.762 1.00 91.62 106 LEU A CA 1
ATOM 734 C C . LEU A 1 106 ? 2.049 -0.246 3.245 1.00 91.62 106 LEU A C 1
ATOM 736 O O . LEU A 1 106 ? 1.146 -0.660 3.966 1.00 91.62 106 LEU A O 1
ATOM 740 N N . ARG A 1 107 ? 3.262 0.035 3.732 1.00 91.56 107 ARG A N 1
ATOM 741 C CA . ARG A 1 107 ? 3.596 -0.097 5.156 1.00 91.56 107 ARG A CA 1
ATOM 742 C C . ARG A 1 107 ? 2.801 0.888 6.011 1.00 91.56 107 ARG A C 1
ATOM 744 O O . ARG A 1 107 ? 2.291 0.497 7.059 1.00 91.56 107 ARG A O 1
ATOM 751 N N . ILE A 1 108 ? 2.653 2.135 5.563 1.00 90.94 108 ILE A N 1
ATOM 752 C CA . ILE A 1 108 ? 1.790 3.123 6.227 1.00 90.94 108 ILE A CA 1
ATOM 753 C C . ILE A 1 108 ? 0.338 2.623 6.256 1.00 90.94 108 ILE A C 1
ATOM 755 O O . ILE A 1 108 ? -0.294 2.688 7.307 1.00 90.94 108 ILE A O 1
ATOM 759 N N . ASP A 1 109 ? -0.166 2.064 5.153 1.00 90.12 109 ASP A N 1
ATOM 760 C CA . ASP A 1 109 ? -1.525 1.512 5.063 1.00 90.12 109 ASP A CA 1
ATOM 761 C C . ASP A 1 109 ? -1.755 0.374 6.074 1.00 90.12 109 ASP A C 1
ATOM 763 O O . ASP A 1 109 ? -2.703 0.416 6.859 1.00 90.12 109 ASP A O 1
ATOM 767 N N . VAL A 1 110 ? -0.815 -0.575 6.169 1.00 91.94 110 VAL A N 1
ATOM 768 C CA . VAL A 1 110 ? -0.837 -1.640 7.189 1.00 91.94 110 VAL A CA 1
ATOM 769 C C . VAL A 1 110 ? -0.896 -1.054 8.607 1.00 91.94 110 VAL A C 1
ATOM 771 O O . VAL A 1 110 ? -1.664 -1.529 9.448 1.00 91.94 110 VAL A O 1
ATOM 774 N N . LEU A 1 111 ? -0.103 -0.020 8.904 1.00 90.06 111 LEU A N 1
ATOM 775 C CA . LEU A 1 111 ? -0.082 0.616 10.227 1.00 90.06 111 LEU A CA 1
ATOM 776 C C . LEU A 1 111 ? -1.408 1.318 10.551 1.00 90.06 111 LEU A C 1
ATOM 778 O O . LEU A 1 111 ? -1.899 1.215 11.678 1.00 90.06 111 LEU A O 1
ATOM 782 N N . VAL A 1 112 ? -2.023 1.983 9.569 1.00 88.81 112 VAL A N 1
ATOM 783 C CA . VAL A 1 112 ? -3.356 2.588 9.714 1.00 88.81 112 VAL A CA 1
ATOM 784 C C . VAL A 1 112 ? -4.400 1.512 10.020 1.00 88.81 112 VAL A C 1
ATOM 786 O O . VAL A 1 112 ? -5.153 1.646 10.990 1.00 88.81 112 VAL A O 1
ATOM 789 N N . GLN A 1 113 ? -4.399 0.417 9.258 1.00 86.62 113 GLN A N 1
ATOM 790 C CA . GLN A 1 113 ? -5.372 -0.668 9.399 1.00 86.62 113 GLN A CA 1
ATOM 791 C C . GLN A 1 113 ? -5.206 -1.451 10.710 1.00 86.62 113 GLN A C 1
ATOM 793 O O . GLN A 1 113 ? -6.189 -1.846 11.338 1.00 86.62 113 GLN A O 1
ATOM 798 N N . THR A 1 114 ? -3.970 -1.597 11.194 1.00 87.69 114 THR A N 1
ATOM 799 C CA . THR A 1 114 ? -3.656 -2.218 12.495 1.00 87.69 114 THR A CA 1
ATOM 800 C C . THR A 1 114 ? -3.814 -1.267 13.686 1.00 87.69 114 THR A C 1
ATOM 802 O O . THR A 1 114 ? -3.481 -1.632 14.812 1.00 87.69 114 THR A O 1
ATOM 805 N N . LYS A 1 115 ? -4.359 -0.058 13.474 1.00 87.62 115 LYS A N 1
ATOM 806 C CA . LYS A 1 115 ? -4.590 0.982 14.497 1.00 87.62 115 LYS A CA 1
ATOM 807 C C . LYS A 1 115 ? -3.316 1.530 15.157 1.00 87.62 115 LYS A C 1
ATOM 809 O O . LYS A 1 115 ? -3.404 2.205 16.181 1.00 87.62 115 LYS A O 1
ATOM 814 N N . GLN A 1 116 ? -2.147 1.340 14.548 1.00 87.44 116 GLN A N 1
ATOM 815 C CA . GLN A 1 116 ? -0.862 1.886 15.002 1.00 87.44 116 GLN A CA 1
ATOM 816 C C . GLN A 1 116 ? -0.668 3.326 14.500 1.00 87.44 116 GLN A C 1
ATOM 818 O O . GLN A 1 116 ? 0.246 3.637 13.733 1.00 87.44 116 GLN A O 1
ATOM 823 N N . ARG A 1 117 ? -1.570 4.220 14.919 1.00 84.56 117 ARG A N 1
ATOM 824 C CA . ARG A 1 117 ? -1.701 5.581 14.369 1.00 84.56 117 ARG A CA 1
ATOM 825 C C . ARG A 1 117 ? -0.458 6.447 14.567 1.00 84.56 117 ARG A C 1
ATOM 827 O O . ARG A 1 117 ? -0.100 7.184 13.653 1.00 84.56 117 ARG A O 1
ATOM 834 N N . ASP A 1 118 ? 0.213 6.345 15.712 1.00 86.38 118 ASP A N 1
ATOM 835 C CA . ASP A 1 118 ? 1.421 7.128 15.998 1.00 86.38 118 ASP A CA 1
ATOM 836 C C . ASP A 1 118 ? 2.569 6.777 15.045 1.00 86.38 118 ASP A C 1
ATOM 838 O O . ASP A 1 118 ? 3.192 7.663 14.455 1.00 86.38 118 ASP A O 1
ATOM 842 N N . GLN A 1 119 ? 2.793 5.478 14.820 1.00 87.88 119 GLN A N 1
ATOM 843 C CA . GLN A 1 119 ? 3.805 5.002 13.877 1.00 87.88 119 GLN A CA 1
ATOM 844 C C . GLN A 1 119 ? 3.435 5.362 12.436 1.00 87.88 119 GLN A C 1
ATOM 846 O O . GLN A 1 119 ? 4.287 5.853 11.694 1.00 87.88 119 GLN A O 1
ATOM 851 N N . ALA A 1 120 ? 2.165 5.183 12.053 1.00 88.69 120 ALA A N 1
ATOM 852 C CA . ALA A 1 120 ? 1.672 5.574 10.734 1.00 88.69 120 ALA A CA 1
ATOM 853 C C . ALA A 1 120 ? 1.909 7.069 10.469 1.00 88.69 120 ALA A C 1
ATOM 855 O O . ALA A 1 120 ? 2.412 7.433 9.411 1.00 88.69 120 ALA A O 1
ATOM 856 N N . ARG A 1 121 ? 1.621 7.934 11.452 1.00 87.19 121 ARG A N 1
ATOM 857 C CA . ARG A 1 121 ? 1.800 9.389 11.353 1.00 87.19 121 ARG A CA 1
ATOM 858 C C . ARG A 1 121 ? 3.267 9.783 11.211 1.00 87.19 121 ARG A C 1
ATOM 860 O O . ARG A 1 121 ? 3.587 10.601 10.351 1.00 87.19 121 ARG A O 1
ATOM 867 N N . ALA A 1 122 ? 4.151 9.200 12.020 1.00 90.06 122 ALA A N 1
ATOM 868 C CA . ALA A 1 122 ? 5.587 9.460 11.935 1.00 90.06 122 ALA A CA 1
ATOM 869 C C . ALA A 1 122 ? 6.154 9.065 10.560 1.00 90.06 122 ALA A C 1
ATOM 871 O O . ALA A 1 122 ? 6.867 9.850 9.932 1.00 90.06 122 ALA A O 1
ATOM 872 N N . ARG A 1 123 ? 5.781 7.881 10.056 1.00 90.25 123 ARG A N 1
ATOM 873 C CA . ARG A 1 123 ? 6.200 7.399 8.731 1.00 90.25 123 ARG A CA 1
ATOM 874 C C . ARG A 1 123 ? 5.609 8.235 7.598 1.00 90.25 123 ARG A C 1
ATOM 876 O O . ARG A 1 123 ? 6.343 8.638 6.701 1.00 90.25 123 ARG A O 1
ATOM 883 N N . ALA A 1 124 ? 4.322 8.569 7.666 1.00 89.31 124 ALA A N 1
ATOM 884 C CA . ALA A 1 124 ? 3.660 9.419 6.682 1.00 89.31 124 ALA A CA 1
ATOM 885 C C . ALA A 1 124 ? 4.303 10.811 6.601 1.00 89.31 124 ALA A C 1
ATOM 887 O O . ALA A 1 124 ? 4.563 11.297 5.504 1.00 89.31 124 ALA A O 1
ATOM 888 N N . ALA A 1 125 ? 4.623 11.437 7.738 1.00 89.19 125 ALA A N 1
ATOM 889 C CA . ALA A 1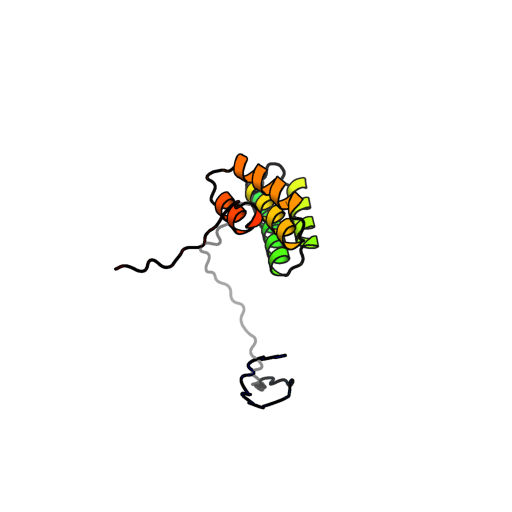 125 ? 5.309 12.727 7.756 1.00 89.19 125 ALA A CA 1
ATOM 890 C C . ALA A 1 125 ? 6.696 12.647 7.095 1.00 89.19 125 ALA A C 1
ATOM 892 O O . ALA A 1 125 ? 7.012 13.470 6.236 1.00 89.19 125 ALA A O 1
ATOM 893 N N . ALA A 1 126 ? 7.492 11.626 7.433 1.00 89.75 126 ALA A N 1
ATOM 894 C CA . ALA A 1 126 ? 8.798 11.396 6.814 1.00 89.75 126 ALA A CA 1
ATOM 895 C C . ALA A 1 126 ? 8.689 11.153 5.297 1.00 89.75 126 ALA A C 1
ATOM 897 O O . ALA A 1 126 ? 9.477 11.692 4.519 1.00 89.75 126 ALA A O 1
ATOM 898 N N . PHE A 1 127 ? 7.679 10.395 4.864 1.00 89.50 127 PHE A N 1
ATOM 899 C CA . PHE A 1 127 ? 7.418 10.139 3.452 1.00 89.50 127 PHE A CA 1
ATOM 900 C C . PHE A 1 127 ? 7.051 11.420 2.694 1.00 89.50 127 PHE A C 1
ATOM 902 O O . PHE A 1 127 ? 7.598 11.685 1.627 1.00 89.50 127 PHE A O 1
ATOM 909 N N . LEU A 1 128 ? 6.166 12.248 3.256 1.00 88.69 128 LEU A N 1
ATOM 910 C CA . LEU A 1 128 ? 5.740 13.510 2.642 1.00 88.69 128 LEU A CA 1
ATOM 911 C C . LEU A 1 128 ? 6.869 14.545 2.566 1.00 88.69 128 LEU A C 1
ATOM 913 O O . LEU A 1 128 ? 6.899 15.329 1.621 1.00 88.69 128 LEU A O 1
ATOM 917 N N . LEU A 1 129 ? 7.803 14.530 3.521 1.00 89.25 129 LEU A N 1
ATOM 918 C CA . LEU A 1 129 ? 9.020 15.346 3.470 1.00 89.25 129 LEU A CA 1
ATOM 919 C C . LEU A 1 129 ? 9.945 14.914 2.326 1.00 89.25 129 LEU A C 1
ATOM 921 O O . LEU A 1 129 ? 10.564 15.758 1.683 1.00 89.25 129 LEU A O 1
ATOM 925 N N . ARG A 1 130 ? 10.035 13.606 2.064 1.00 87.88 130 ARG A N 1
ATOM 926 C CA . ARG A 1 130 ? 10.937 13.047 1.050 1.00 87.88 130 ARG A CA 1
ATOM 927 C C . ARG A 1 130 ? 10.346 13.045 -0.362 1.00 87.88 130 ARG A C 1
ATOM 929 O O . ARG A 1 130 ? 11.090 13.199 -1.325 1.00 87.88 130 ARG A O 1
ATOM 936 N N . TYR A 1 131 ? 9.025 12.915 -0.486 1.00 85.31 131 TYR A N 1
ATOM 937 C CA . TYR A 1 131 ? 8.310 12.830 -1.763 1.00 85.31 131 TYR A CA 1
ATOM 938 C C . TYR A 1 131 ? 7.139 13.828 -1.853 1.00 85.31 131 TYR A C 1
ATOM 940 O O . TYR A 1 131 ? 6.006 13.410 -2.085 1.00 85.31 131 TYR A O 1
ATOM 948 N N . PRO A 1 132 ? 7.360 15.147 -1.707 1.00 80.94 132 PRO A N 1
ATOM 949 C CA . PRO A 1 132 ? 6.277 16.125 -1.537 1.00 80.94 132 PRO A CA 1
ATOM 950 C C . PRO A 1 132 ? 5.324 16.253 -2.739 1.00 80.94 132 PRO A C 1
ATOM 952 O O . PRO A 1 132 ? 4.135 16.503 -2.540 1.00 80.94 132 PRO A O 1
ATOM 955 N N . SER A 1 133 ? 5.823 16.052 -3.964 1.00 81.25 133 SER A N 1
ATOM 956 C CA . SER A 1 133 ? 5.060 16.199 -5.219 1.00 81.25 133 SER A CA 1
ATOM 957 C C . SER A 1 133 ? 4.757 14.866 -5.914 1.00 81.25 133 SER A C 1
ATOM 959 O O . SER A 1 133 ? 4.367 14.849 -7.079 1.00 81.25 133 SER A O 1
ATOM 961 N N . SER A 1 134 ? 4.967 13.736 -5.232 1.00 81.50 134 SER A N 1
ATOM 962 C CA . SER A 1 134 ? 4.699 12.416 -5.809 1.00 81.50 134 SER A CA 1
ATOM 963 C C . SER A 1 134 ? 3.196 12.097 -5.777 1.00 81.50 134 SER A C 1
ATOM 965 O O . SER A 1 134 ? 2.537 12.417 -4.784 1.00 81.50 134 SER A O 1
ATOM 967 N N . PRO A 1 135 ? 2.628 11.398 -6.779 1.00 84.56 135 PRO A N 1
ATOM 968 C CA . PRO A 1 135 ? 1.257 10.875 -6.698 1.00 84.56 135 PRO A CA 1
ATOM 969 C C . PRO A 1 135 ? 1.034 10.000 -5.452 1.00 84.56 135 PRO A C 1
ATOM 971 O O . PRO A 1 135 ? -0.061 9.967 -4.886 1.00 84.56 135 PRO A O 1
ATOM 974 N N . LEU A 1 136 ? 2.094 9.359 -4.952 1.00 84.62 136 LEU A N 1
ATOM 975 C CA . LEU A 1 136 ? 2.060 8.600 -3.707 1.00 84.62 136 LEU A CA 1
ATOM 976 C C . LEU A 1 136 ? 1.791 9.464 -2.475 1.00 84.62 136 LEU A C 1
ATOM 978 O O . LEU A 1 136 ? 1.122 9.014 -1.549 1.00 84.62 136 LEU A O 1
ATOM 982 N N . ALA A 1 137 ? 2.246 10.717 -2.467 1.00 85.19 137 ALA A N 1
ATOM 983 C CA . ALA A 1 137 ? 1.986 11.650 -1.376 1.00 85.19 137 ALA A CA 1
ATOM 984 C C . ALA A 1 137 ? 0.492 11.942 -1.228 1.00 85.19 137 ALA A C 1
ATOM 986 O O . ALA A 1 137 ? -0.026 11.995 -0.112 1.00 85.19 137 ALA A O 1
ATOM 987 N N . HIS A 1 138 ? -0.214 12.080 -2.353 1.00 85.38 138 HIS A N 1
ATOM 988 C CA . HIS A 1 138 ? -1.664 12.248 -2.354 1.00 85.38 138 HIS A CA 1
ATOM 989 C C . HIS A 1 138 ? -2.357 11.029 -1.732 1.00 85.38 138 HIS A C 1
ATOM 991 O O . HIS A 1 138 ? -3.226 11.176 -0.873 1.00 85.38 138 HIS A O 1
ATOM 997 N N . ARG A 1 139 ? -1.916 9.816 -2.094 1.00 86.62 139 ARG A N 1
ATOM 998 C CA . ARG A 1 139 ? -2.436 8.574 -1.509 1.00 86.62 139 ARG A CA 1
ATOM 999 C C . ARG A 1 139 ? -2.163 8.483 -0.007 1.00 86.62 139 ARG A C 1
ATOM 1001 O O . ARG A 1 139 ? -3.083 8.175 0.743 1.00 86.62 139 ARG A O 1
ATOM 1008 N N . VAL A 1 140 ? -0.948 8.806 0.442 1.00 86.25 140 VAL A N 1
ATOM 1009 C CA . VAL A 1 140 ? -0.578 8.809 1.871 1.00 86.25 140 VAL A CA 1
ATOM 1010 C C . VAL A 1 140 ? -1.462 9.764 2.677 1.00 86.25 140 VAL A C 1
ATOM 1012 O O . VAL A 1 140 ? -1.916 9.403 3.763 1.00 86.25 140 VAL A O 1
ATOM 1015 N N . ARG A 1 141 ? -1.761 10.954 2.139 1.00 85.12 141 ARG A N 1
ATOM 1016 C CA . ARG A 1 141 ? -2.696 11.903 2.768 1.00 85.12 141 ARG A CA 1
ATOM 1017 C C . ARG A 1 141 ? -4.118 11.342 2.854 1.00 85.12 141 ARG A C 1
ATOM 1019 O O . ARG A 1 141 ? -4.757 11.516 3.884 1.00 85.12 141 ARG A O 1
ATOM 1026 N N . ALA A 1 142 ? -4.586 10.638 1.822 1.00 83.81 142 ALA A N 1
ATOM 1027 C CA . ALA A 1 142 ? -5.920 10.034 1.806 1.00 83.81 142 ALA A CA 1
ATOM 1028 C C . ALA A 1 142 ? -6.081 8.894 2.832 1.00 83.81 142 ALA A C 1
ATOM 1030 O O . ALA A 1 142 ? -7.115 8.806 3.488 1.00 83.81 142 ALA A O 1
ATOM 1031 N N . ILE A 1 143 ? -5.060 8.044 3.002 1.00 83.81 143 ILE A N 1
ATOM 1032 C CA . ILE A 1 143 ? -5.095 6.926 3.968 1.00 83.81 143 ILE A CA 1
ATOM 1033 C C . ILE A 1 143 ? -4.771 7.363 5.402 1.00 83.81 143 ILE A C 1
ATOM 1035 O O . ILE A 1 143 ? -5.088 6.649 6.349 1.00 83.81 143 ILE A O 1
ATOM 1039 N N . SER A 1 144 ? -4.166 8.542 5.582 1.00 72.50 144 SER A N 1
ATOM 1040 C CA . SER A 1 144 ? -3.842 9.122 6.890 1.00 72.50 144 SER A CA 1
ATOM 1041 C C . SER A 1 144 ? -4.734 10.335 7.202 1.00 72.50 144 SER A C 1
ATOM 1043 O O . SER A 1 144 ? -4.213 11.446 7.330 1.00 72.50 144 SER A O 1
ATOM 1045 N N . PRO A 1 145 ? -6.060 10.165 7.405 1.00 59.91 145 PRO A N 1
ATOM 1046 C CA . PRO A 1 145 ? -6.964 11.282 7.707 1.00 59.91 145 PRO A CA 1
ATOM 1047 C C . PRO A 1 145 ? -6.642 11.973 9.045 1.00 59.91 145 PRO A C 1
ATOM 1049 O O . PRO A 1 145 ? -7.159 13.039 9.338 1.00 59.91 145 PRO A O 1
ATOM 1052 N N . ALA A 1 146 ? -5.762 11.395 9.869 1.00 58.09 146 ALA A N 1
ATOM 1053 C CA . ALA A 1 146 ? -5.274 12.010 11.103 1.00 58.09 146 ALA A CA 1
ATOM 1054 C C . ALA A 1 146 ? -4.140 13.039 10.889 1.00 58.09 146 ALA A C 1
ATOM 1056 O O . ALA A 1 146 ? -3.684 13.645 11.859 1.00 58.09 146 ALA A O 1
ATOM 1057 N N . LEU A 1 147 ? -3.644 13.224 9.655 1.00 53.44 147 LEU A N 1
ATOM 1058 C CA . LEU A 1 147 ? -2.627 14.237 9.337 1.00 53.44 147 LEU A CA 1
ATOM 1059 C C . LEU A 1 147 ? -3.216 15.567 8.858 1.00 53.44 147 LEU A C 1
ATOM 1061 O O . LEU A 1 147 ? -2.452 16.507 8.661 1.00 53.44 147 LEU A O 1
ATOM 1065 N N . THR A 1 148 ? -4.537 15.665 8.703 1.00 47.78 148 THR A N 1
ATOM 1066 C CA . THR A 1 148 ? -5.226 16.951 8.573 1.00 47.78 148 THR A CA 1
ATOM 1067 C C . THR A 1 148 ? -5.493 17.502 9.974 1.00 47.78 148 THR A C 1
ATOM 1069 O O . THR A 1 148 ? -6.428 17.041 10.635 1.00 47.78 148 THR A O 1
ATOM 1072 N N . PRO A 1 149 ? -4.715 18.477 10.482 1.00 49.84 149 PRO A N 1
ATOM 1073 C CA . PRO A 1 149 ? -5.345 19.473 11.320 1.00 49.84 149 PRO A CA 1
ATOM 1074 C C . PRO A 1 149 ? -6.314 20.230 10.402 1.00 49.84 149 PRO A C 1
ATOM 1076 O O . PRO A 1 149 ? -5.878 20.861 9.447 1.00 49.84 149 PRO A O 1
ATOM 1079 N N . ASP A 1 150 ? -7.604 20.136 10.700 1.00 39.03 150 ASP A N 1
ATOM 1080 C CA . ASP A 1 150 ? -8.676 20.983 10.166 1.00 39.03 150 ASP A CA 1
ATOM 1081 C C . ASP A 1 150 ? -9.504 20.475 8.964 1.00 39.03 150 ASP A C 1
ATOM 1083 O O . ASP A 1 150 ? -9.011 20.024 7.934 1.00 39.03 150 ASP A O 1
ATOM 1087 N N . ALA A 1 151 ? -10.815 20.551 9.195 1.00 47.56 151 ALA A N 1
ATOM 1088 C CA . ALA A 1 151 ? -11.935 20.718 8.280 1.00 47.56 151 ALA A CA 1
ATOM 1089 C C . ALA A 1 151 ? -11.730 20.506 6.768 1.00 47.56 151 ALA A C 1
ATOM 1091 O O . ALA A 1 151 ? -11.136 21.316 6.066 1.00 47.56 151 ALA A O 1
ATOM 1092 N N . VAL A 1 152 ? -12.504 19.564 6.223 1.00 43.75 152 VAL A N 1
ATOM 1093 C CA . VAL A 1 152 ? -13.280 19.859 5.012 1.00 43.75 152 VAL A CA 1
ATOM 1094 C C . VAL A 1 152 ? -14.740 19.511 5.292 1.00 43.75 152 VAL A C 1
ATOM 1096 O O . VAL A 1 152 ? -15.285 18.502 4.856 1.00 43.75 152 VAL A O 1
ATOM 1099 N N . GLY A 1 153 ? -15.374 20.382 6.076 1.00 40.56 153 GLY A N 1
ATOM 1100 C CA . GLY A 1 153 ? -16.762 20.721 5.820 1.00 40.56 153 GLY A CA 1
ATOM 1101 C C . GLY A 1 153 ? -16.773 21.604 4.578 1.00 40.56 153 GLY A C 1
ATOM 1102 O O . GLY A 1 153 ? -16.414 22.773 4.659 1.00 40.56 153 GLY A O 1
ATOM 1103 N N . VAL A 1 154 ? -17.146 21.043 3.430 1.00 49.09 154 VAL A N 1
ATOM 1104 C CA . VAL A 1 154 ? -17.650 21.854 2.318 1.00 49.09 154 VAL A CA 1
ATOM 1105 C C . VAL A 1 154 ? -19.101 22.183 2.684 1.00 49.09 154 VAL A C 1
ATOM 1107 O O . VAL A 1 154 ? -19.930 21.272 2.638 1.00 49.09 154 VAL A O 1
ATOM 1110 N N . PRO A 1 155 ? -19.461 23.410 3.105 1.00 51.78 155 PRO A N 1
ATOM 1111 C CA . PRO A 1 155 ? -20.868 23.782 3.106 1.00 51.78 155 PRO A CA 1
ATOM 1112 C C . PRO A 1 155 ? -21.357 23.786 1.646 1.00 51.78 155 PRO A C 1
ATOM 1114 O O . PRO A 1 155 ? -20.621 24.250 0.769 1.00 51.78 155 PRO A O 1
ATOM 1117 N N . PRO A 1 156 ? -22.564 23.271 1.344 1.00 49.66 156 PRO A N 1
ATOM 1118 C CA . PRO A 1 156 ? -23.120 23.401 0.006 1.00 49.66 156 PRO A CA 1
ATOM 1119 C C . PRO A 1 156 ? -23.219 24.891 -0.327 1.00 49.66 156 PRO A C 1
ATOM 1121 O O . PRO A 1 156 ? -23.799 25.664 0.436 1.00 49.66 156 PRO A O 1
ATOM 1124 N N . LEU A 1 157 ? -22.628 25.292 -1.453 1.00 49.00 157 LEU A N 1
ATOM 1125 C CA . LEU A 1 157 ? -22.822 26.610 -2.049 1.00 49.00 157 LEU A CA 1
ATOM 1126 C C . LEU A 1 157 ? -24.319 26.788 -2.345 1.00 49.00 157 LEU A C 1
ATOM 1128 O O . LEU A 1 157 ? -24.811 26.362 -3.388 1.00 49.00 157 LEU A O 1
ATOM 1132 N N . ALA A 1 158 ? -25.047 27.389 -1.405 1.00 50.47 158 ALA A N 1
ATOM 1133 C CA . ALA A 1 158 ? -26.339 28.002 -1.661 1.00 50.47 158 ALA A CA 1
ATOM 1134 C C . ALA A 1 158 ? -26.067 29.357 -2.330 1.00 50.47 158 ALA A C 1
ATOM 1136 O O . ALA A 1 158 ? -25.524 30.270 -1.711 1.00 50.47 158 ALA A O 1
ATOM 1137 N N . ASN A 1 159 ? -26.368 29.427 -3.624 1.00 49.81 159 ASN A N 1
ATOM 1138 C CA . ASN A 1 159 ? -26.270 30.623 -4.459 1.00 49.81 159 ASN A CA 1
ATOM 1139 C C . ASN A 1 159 ? -27.554 31.467 -4.261 1.00 49.81 159 ASN A C 1
ATOM 1141 O O . ASN A 1 159 ? -28.622 30.846 -4.211 1.00 49.81 159 ASN A O 1
ATOM 1145 N N . PRO A 1 160 ? -27.480 32.806 -4.102 1.00 63.31 160 PRO A N 1
ATOM 1146 C CA . PRO A 1 160 ? -28.660 33.670 -3.976 1.00 63.31 160 PRO A CA 1
ATOM 1147 C C . PRO A 1 160 ? -29.478 33.792 -5.268 1.00 63.31 160 PRO A C 1
ATOM 1149 O O . PRO A 1 160 ? -28.891 33.675 -6.369 1.00 63.31 160 PRO A O 1
#

Radius of gyration: 29.08 Å; chains: 1; bounding box: 64×76×78 Å

Foldseek 3Di:
DDDDDDDDDDDDDDDDDDDDDDDDDDDDDDDDDDDDDDDDDDDDDDDPPPPDDDDPVRVLLVVLVVLLVQLVVCLVVVVLVSSLVSLVVSCVSPVVPPCVLVSLLSVLLSCLSVVVLVVSQVSLVVSCVVCVPDPSNVVSCVSNVVPDPDDDPPDPPPDD

Secondary structure (DSSP, 8-state):
----PPPPP------------------------------------------PPPPHHHHHHHHHHHHHHHHHHHHHTT-HHHHHHHHHHHHHH-TT-TTHHHHHHHHHHHHHHTT-HHHHHHHHHHHHHH-TTSHHHHHHHHH-GGG--S----------